Protein AF-A0A336LPZ6-F1 (afdb_monomer_lite)

pLDDT: mean 85.48, std 15.16, range [42.53, 97.56]

Organism: Culicoides sonorensis (NCBI:txid179676)

Secondary structure (DSSP, 8-state):
---B----SSGGGGGS--TTB--------TTTHHHHHHHHHHHHHHHGGGGHHHHHHHHHHHHH-TT--HHHHHHHHHHHHHHHHHHHHHHHHHHT-TT--HHHHHHHHHHHHHHHHHHHHHHHHHHHHHHHHHHHHHHHHHHHHTTS-------

Foldseek 3Di:
DQAFEDQDPDLCVLCDDDPRHHHQPDQDDLVCLVVLVVVLVVVCVVPALLSCVVSLNSLSNCLVDLPRDLVSLVSSLVVLVVSVVRLVVVVVVQVPDPPNDPRNVRSNVRSVSSSVSSNVSSVVSNVVVVVVVVVVVVVVVVVVVVPPDDDDDDD

Sequence (155 aa):
MTFKFVIPLRSSELQSANKNSYFVTRVSAPTEIPGLLKNAKLDFRQNGPSFIIDHFDTFYSVFENNDCPMSTSVRAFDFLYEVIDKLCREIGADLNNPQLSDSDRLNLANITKMCIYLLVNIVKVIDTQLNNSANDIGKSNKKVIQNHDQPTITV

Structure (mmCIF, N/CA/C/O backbone):
data_AF-A0A336LPZ6-F1
#
_entry.id   AF-A0A336LPZ6-F1
#
loop_
_atom_site.group_PDB
_atom_site.id
_atom_site.type_symbol
_atom_site.label_atom_id
_atom_site.label_alt_id
_atom_site.label_comp_id
_atom_site.label_asym_id
_atom_site.label_entity_id
_atom_site.label_seq_id
_atom_site.pdbx_PDB_ins_code
_atom_site.Cartn_x
_atom_site.Cartn_y
_atom_site.Cartn_z
_atom_site.occupancy
_atom_site.B_iso_or_equiv
_atom_site.auth_seq_id
_atom_site.auth_comp_id
_atom_site.auth_asym_id
_atom_site.auth_atom_id
_atom_site.pdbx_PDB_model_num
ATOM 1 N N . MET A 1 1 ? -16.121 -3.552 8.476 1.00 53.19 1 MET A N 1
ATOM 2 C CA . MET A 1 1 ? -15.710 -4.969 8.349 1.00 53.19 1 MET A CA 1
ATOM 3 C C . MET A 1 1 ? -14.852 -5.322 9.555 1.00 53.19 1 MET A C 1
ATOM 5 O O . MET A 1 1 ? -14.015 -4.509 9.911 1.00 53.19 1 MET A O 1
ATOM 9 N N . THR A 1 2 ? -15.043 -6.474 10.197 1.00 71.06 2 THR A N 1
ATOM 10 C CA . THR A 1 2 ? -14.258 -6.887 11.377 1.00 71.06 2 THR A CA 1
ATOM 11 C C . THR A 1 2 ? -13.253 -7.976 10.998 1.00 71.06 2 THR A C 1
ATOM 13 O O . THR A 1 2 ? -13.413 -9.143 11.346 1.00 71.06 2 THR A O 1
ATOM 16 N N . PHE A 1 3 ? -12.214 -7.604 10.246 1.00 86.69 3 PHE A N 1
ATOM 17 C CA . PHE A 1 3 ? -11.066 -8.482 9.990 1.00 86.69 3 PHE A CA 1
ATOM 18 C C . PHE A 1 3 ? -9.849 -8.014 10.792 1.00 86.69 3 PHE A C 1
ATOM 20 O O . PHE A 1 3 ? -9.766 -6.857 11.206 1.00 86.69 3 PHE A O 1
ATOM 27 N N . LYS A 1 4 ? -8.875 -8.903 10.993 1.00 89.75 4 LYS A N 1
ATOM 28 C CA . LYS A 1 4 ? -7.565 -8.550 11.550 1.00 89.75 4 LYS A CA 1
ATOM 29 C C . LYS A 1 4 ? -6.491 -8.792 10.501 1.00 89.75 4 LYS A C 1
ATOM 31 O O . LYS A 1 4 ? -6.331 -9.915 10.026 1.00 89.75 4 LYS A O 1
ATOM 36 N N . PHE A 1 5 ? -5.731 -7.755 10.161 1.00 92.06 5 PHE A N 1
ATOM 37 C CA . PHE A 1 5 ? -4.538 -7.923 9.344 1.00 92.06 5 PHE A CA 1
ATOM 38 C C . PHE A 1 5 ? -3.413 -8.491 10.213 1.00 92.06 5 PHE A C 1
ATOM 40 O O . PHE A 1 5 ? -2.989 -7.887 11.211 1.00 92.06 5 PHE A O 1
ATOM 47 N N . VAL A 1 6 ? -2.958 -9.683 9.840 1.00 90.69 6 VAL A N 1
ATOM 48 C CA . VAL A 1 6 ? -1.796 -10.351 10.420 1.00 90.69 6 VAL A CA 1
ATOM 49 C C . VAL A 1 6 ? -0.683 -10.238 9.393 1.00 90.69 6 VAL A C 1
ATOM 51 O O . VAL A 1 6 ? -0.867 -10.636 8.249 1.00 90.69 6 VAL A O 1
ATOM 54 N N . ILE A 1 7 ? 0.444 -9.652 9.795 1.00 90.94 7 ILE A N 1
ATOM 55 C CA . ILE A 1 7 ? 1.598 -9.509 8.909 1.00 90.94 7 ILE A CA 1
ATOM 56 C C . ILE A 1 7 ? 2.122 -10.921 8.614 1.00 90.94 7 ILE A C 1
ATOM 58 O O . ILE A 1 7 ? 2.500 -11.613 9.563 1.00 90.94 7 ILE A O 1
ATOM 62 N N . PRO A 1 8 ? 2.123 -11.359 7.346 1.00 90.69 8 PRO A N 1
ATOM 63 C CA . PRO A 1 8 ? 2.565 -12.698 6.987 1.00 90.69 8 PRO A CA 1
ATOM 64 C C . PRO A 1 8 ? 4.094 -12.794 7.015 1.00 90.69 8 PRO A C 1
ATOM 66 O O . PRO A 1 8 ? 4.792 -11.795 6.800 1.00 90.69 8 PRO A O 1
ATOM 69 N N . LEU A 1 9 ? 4.627 -14.003 7.211 1.00 86.19 9 LEU A N 1
ATOM 70 C CA . LEU A 1 9 ? 6.068 -14.234 7.065 1.00 86.19 9 LEU A CA 1
ATOM 71 C C . LEU A 1 9 ? 6.459 -14.343 5.582 1.00 86.19 9 LEU A C 1
ATOM 73 O O . LEU A 1 9 ? 7.512 -13.845 5.179 1.00 86.19 9 LEU A O 1
ATOM 77 N N . ARG A 1 10 ? 5.596 -14.957 4.763 1.00 86.69 10 ARG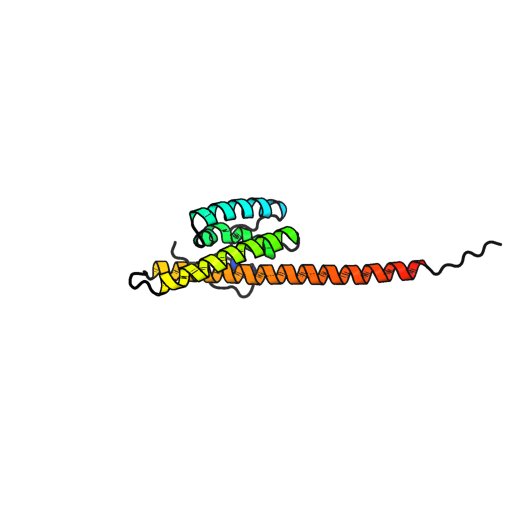 A N 1
ATOM 78 C CA . ARG A 1 10 ? 5.716 -15.055 3.298 1.00 86.69 10 ARG A CA 1
ATOM 79 C C . ARG A 1 10 ? 4.494 -14.446 2.616 1.00 86.69 10 ARG A C 1
ATOM 81 O O . ARG A 1 10 ? 3.377 -14.704 3.049 1.00 86.69 10 ARG A O 1
ATOM 88 N N . SER A 1 11 ? 4.677 -13.696 1.524 1.00 86.12 11 SER A N 1
ATOM 89 C CA . SER A 1 11 ? 3.561 -13.055 0.798 1.00 86.12 11 SER A CA 1
ATOM 90 C C . SER A 1 11 ? 2.463 -14.048 0.403 1.00 86.12 11 SER A C 1
ATOM 92 O O . SER A 1 11 ? 1.289 -13.783 0.650 1.00 86.12 11 SER A O 1
ATOM 94 N N . SER A 1 12 ? 2.857 -15.244 -0.042 1.00 84.88 12 SER A N 1
ATOM 95 C CA . SER A 1 12 ? 1.978 -16.375 -0.372 1.00 84.88 12 SER A CA 1
ATOM 96 C C . SER A 1 12 ? 0.967 -16.755 0.717 1.00 84.88 12 SER A C 1
ATOM 98 O O . SER A 1 12 ? -0.077 -17.320 0.412 1.00 84.88 12 SER A O 1
ATOM 100 N N . GLU A 1 13 ? 1.246 -16.473 1.994 1.00 86.75 13 GLU A N 1
ATOM 101 C CA . GLU A 1 13 ? 0.300 -16.758 3.083 1.00 86.75 13 GLU A CA 1
ATOM 102 C C . GLU A 1 13 ? -0.983 -15.928 2.949 1.00 86.75 13 GLU A C 1
ATOM 104 O O . GLU A 1 13 ? -2.058 -16.400 3.318 1.00 86.75 13 GLU A O 1
ATOM 109 N N . LEU A 1 14 ? -0.900 -14.736 2.346 1.00 87.81 14 LEU A N 1
ATOM 110 C CA . LEU A 1 14 ? -2.064 -13.892 2.085 1.00 87.81 14 LEU A CA 1
ATOM 111 C C . LEU A 1 14 ? -2.946 -14.428 0.955 1.00 87.81 14 LEU A C 1
ATOM 113 O O . LEU A 1 14 ? -4.075 -13.977 0.833 1.00 87.81 14 LEU A O 1
ATOM 117 N N . GLN A 1 15 ? -2.491 -15.395 0.157 1.00 84.56 15 GLN A N 1
ATOM 118 C CA . GLN A 1 15 ? -3.319 -16.033 -0.878 1.00 84.56 15 GLN A CA 1
ATOM 119 C C . GLN A 1 15 ? -4.198 -17.160 -0.315 1.00 84.56 15 GLN A C 1
ATOM 121 O O . GLN A 1 15 ? -5.089 -17.661 -0.998 1.00 84.56 15 GLN A O 1
ATOM 126 N N . SER A 1 16 ? -3.963 -17.570 0.935 1.00 79.44 16 SER A N 1
ATOM 127 C CA . SER A 1 16 ? -4.767 -18.588 1.607 1.00 79.44 16 SER A CA 1
ATOM 128 C C . SER A 1 16 ? -5.869 -17.942 2.446 1.00 79.44 16 SER A C 1
ATOM 130 O O . SER A 1 16 ? -5.607 -17.151 3.352 1.00 79.44 16 SER A O 1
ATOM 132 N N . ALA A 1 17 ? -7.126 -18.273 2.150 1.00 72.75 17 ALA A N 1
ATOM 133 C CA . ALA A 1 17 ? -8.250 -17.775 2.930 1.00 72.75 17 ALA A CA 1
ATOM 134 C C . ALA A 1 17 ? -8.251 -18.420 4.327 1.00 72.75 17 ALA A C 1
ATOM 136 O O . ALA A 1 17 ? -8.263 -19.645 4.460 1.00 72.75 17 ALA A O 1
ATOM 137 N N . ASN A 1 18 ? -8.291 -17.598 5.374 1.00 72.25 18 ASN A N 1
ATOM 138 C CA . ASN A 1 18 ? -8.476 -18.041 6.754 1.00 72.25 18 ASN A CA 1
ATOM 139 C C . ASN A 1 18 ? -9.622 -17.244 7.399 1.00 72.25 18 ASN A C 1
ATOM 141 O O . ASN A 1 18 ? -9.885 -16.092 7.046 1.00 72.25 18 ASN A O 1
ATOM 145 N N . LYS A 1 19 ? -10.358 -17.871 8.323 1.00 68.56 19 LYS A N 1
ATOM 146 C CA . LYS A 1 19 ? -11.483 -17.222 9.004 1.00 68.56 19 LYS A CA 1
ATOM 147 C C . LYS A 1 19 ? -10.964 -16.025 9.806 1.00 68.56 19 LYS A C 1
ATOM 149 O O . LYS A 1 19 ? -10.110 -16.171 10.675 1.00 68.56 19 LYS A O 1
ATOM 154 N N . ASN A 1 20 ? -11.536 -14.855 9.526 1.00 74.44 20 ASN A N 1
ATOM 155 C CA . ASN A 1 20 ? -11.311 -13.570 10.203 1.00 74.44 20 ASN A CA 1
ATOM 156 C C . ASN A 1 20 ? -9.977 -12.857 9.904 1.00 74.44 20 ASN A C 1
ATOM 158 O O . ASN A 1 20 ? -9.682 -11.839 10.542 1.00 74.44 20 ASN A O 1
ATOM 162 N N . SER A 1 21 ? -9.194 -13.321 8.928 1.00 80.06 21 SER A N 1
ATOM 163 C CA . SER A 1 21 ? -8.017 -12.596 8.439 1.00 80.06 21 SER A CA 1
A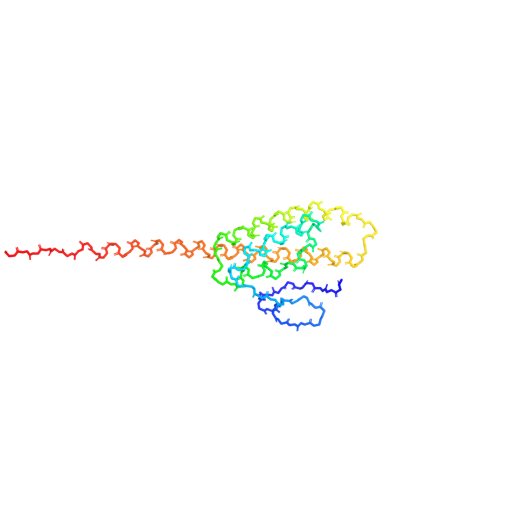TOM 164 C C . SER A 1 21 ? -8.242 -12.036 7.042 1.00 80.06 21 SER A C 1
ATOM 166 O O . SER A 1 21 ? -9.028 -12.562 6.256 1.00 80.06 21 SER A O 1
ATOM 168 N N . TYR A 1 22 ? -7.523 -10.960 6.737 1.00 85.62 22 TYR A N 1
ATOM 169 C CA . TYR A 1 22 ? -7.427 -10.473 5.368 1.00 85.62 22 TYR A CA 1
ATOM 170 C C . TYR A 1 22 ? -6.741 -11.520 4.478 1.00 85.62 22 TYR A C 1
ATOM 172 O O . TYR A 1 22 ? -5.780 -12.153 4.919 1.00 85.62 22 TYR A O 1
ATOM 180 N N . PHE A 1 23 ? -7.217 -11.671 3.245 1.00 87.31 23 PHE A N 1
ATOM 181 C CA . PHE A 1 23 ? -6.575 -12.458 2.197 1.00 87.31 23 PHE A CA 1
ATOM 182 C C . PHE A 1 23 ? -6.648 -11.680 0.879 1.00 87.31 23 PHE A C 1
ATOM 184 O O . PHE A 1 23 ? -7.602 -10.940 0.644 1.00 87.31 23 PHE A O 1
ATOM 191 N N . VAL A 1 24 ? -5.630 -11.850 0.044 1.00 88.56 24 VAL A N 1
ATOM 192 C CA . VAL A 1 24 ? -5.549 -11.269 -1.294 1.00 88.56 24 VAL A CA 1
ATOM 193 C C . VAL A 1 24 ? -6.534 -11.997 -2.190 1.00 88.56 24 VAL A C 1
ATOM 195 O O . VAL A 1 24 ? -6.499 -13.222 -2.315 1.00 88.56 24 VAL A O 1
ATOM 198 N N . THR A 1 25 ? -7.418 -11.235 -2.818 1.00 87.00 25 THR A N 1
ATOM 199 C CA . THR A 1 25 ? -8.459 -11.768 -3.701 1.00 87.00 25 THR A CA 1
ATOM 200 C C . THR A 1 25 ? -7.991 -11.836 -5.146 1.00 87.00 25 THR A C 1
ATOM 202 O O . THR A 1 25 ? -8.384 -12.740 -5.885 1.00 87.00 25 THR A O 1
ATOM 205 N N . ARG A 1 26 ? -7.140 -10.890 -5.556 1.00 90.44 26 ARG A N 1
ATOM 206 C CA . ARG A 1 26 ? -6.692 -10.759 -6.938 1.00 90.44 26 ARG A CA 1
ATOM 207 C C . ARG A 1 26 ? -5.243 -10.301 -7.017 1.00 90.44 26 ARG A C 1
ATOM 209 O O . ARG A 1 26 ? -4.890 -9.222 -6.555 1.00 90.44 26 ARG A O 1
ATOM 216 N N . VAL A 1 27 ? -4.437 -11.071 -7.742 1.00 92.44 27 VAL A N 1
ATOM 217 C CA . VAL A 1 27 ? -3.138 -10.618 -8.250 1.00 92.44 27 VAL A CA 1
ATOM 218 C C . VAL A 1 27 ? -3.349 -10.103 -9.673 1.00 92.44 27 VAL A C 1
ATOM 220 O O . VAL A 1 27 ? -3.781 -10.846 -10.552 1.00 92.44 27 VAL A O 1
ATOM 223 N N . SER A 1 28 ? -3.125 -8.808 -9.885 1.00 92.62 28 SER A N 1
ATOM 224 C CA . SER A 1 28 ? -3.343 -8.135 -11.173 1.00 92.62 28 SER A CA 1
ATOM 225 C C . SER A 1 28 ? -2.114 -8.245 -12.069 1.00 92.62 28 SER A C 1
ATOM 227 O O . SER A 1 28 ? -0.987 -8.277 -11.573 1.00 92.62 28 SER A O 1
ATOM 229 N N . ALA A 1 29 ? -2.311 -8.262 -13.389 1.00 93.50 29 ALA A N 1
ATOM 230 C CA . ALA A 1 29 ? -1.194 -8.326 -14.327 1.00 93.50 29 ALA A CA 1
ATOM 231 C C . ALA A 1 29 ? -0.405 -6.999 -14.343 1.00 93.50 29 ALA A C 1
ATOM 233 O O . ALA A 1 29 ? -1.016 -5.934 -14.195 1.00 93.50 29 ALA A O 1
ATOM 234 N N . PRO A 1 30 ? 0.920 -7.006 -14.606 1.00 92.56 30 PRO A N 1
ATOM 235 C CA . PRO A 1 30 ? 1.740 -5.789 -14.631 1.00 92.56 30 PRO A CA 1
ATOM 236 C C . PRO A 1 30 ? 1.202 -4.663 -15.525 1.00 92.56 30 PRO A C 1
ATOM 238 O O . PRO A 1 30 ? 1.374 -3.485 -15.218 1.00 92.56 30 PRO A O 1
ATOM 241 N N . THR A 1 31 ? 0.509 -5.009 -16.611 1.00 93.75 31 THR A N 1
ATOM 242 C CA . THR A 1 31 ? -0.113 -4.056 -17.541 1.00 93.75 31 THR A CA 1
ATOM 243 C C . THR A 1 31 ? -1.313 -3.313 -16.948 1.00 93.75 31 THR A C 1
ATOM 245 O O . THR A 1 31 ? -1.616 -2.203 -17.379 1.00 93.75 31 THR A O 1
ATOM 248 N N . GLU A 1 32 ? -1.999 -3.899 -15.966 1.00 94.62 32 GLU A N 1
ATOM 249 C CA . GLU A 1 32 ? -3.195 -3.330 -15.330 1.00 94.62 32 GLU A CA 1
ATOM 250 C C . GLU A 1 32 ? -2.842 -2.412 -14.151 1.00 94.62 32 GLU A C 1
ATOM 252 O O . GLU A 1 32 ? -3.536 -1.422 -13.893 1.00 94.62 32 GLU A O 1
ATOM 257 N N . ILE A 1 33 ? -1.736 -2.708 -13.457 1.00 95.12 33 ILE A N 1
ATOM 258 C CA . ILE A 1 33 ? -1.308 -2.027 -12.225 1.00 95.12 33 ILE A CA 1
ATOM 259 C C . ILE A 1 33 ? -1.253 -0.497 -12.376 1.00 95.12 33 ILE A C 1
ATOM 261 O O . ILE A 1 33 ? -1.787 0.195 -11.508 1.00 95.12 33 ILE A O 1
ATOM 265 N N . PRO A 1 34 ? -0.694 0.095 -13.454 1.00 95.38 34 PRO A N 1
ATOM 266 C CA . PRO A 1 34 ? -0.651 1.550 -13.587 1.00 95.38 34 PRO A CA 1
ATOM 267 C C . PRO A 1 34 ? -2.034 2.211 -13.609 1.00 95.38 34 PRO A C 1
ATOM 269 O O . PRO A 1 34 ? -2.170 3.342 -13.142 1.00 95.38 34 PRO A O 1
ATOM 272 N N . GLY A 1 35 ? -3.046 1.536 -14.163 1.00 96.50 35 GLY A N 1
ATOM 273 C CA . GLY A 1 35 ? -4.431 2.010 -14.157 1.00 96.50 35 GLY A CA 1
ATOM 274 C C . GLY A 1 35 ? -5.053 1.901 -12.767 1.00 96.50 35 GLY A C 1
ATOM 275 O O . GLY A 1 35 ? -5.637 2.864 -12.275 1.00 96.50 35 GLY A O 1
ATOM 276 N N . LEU A 1 36 ? -4.843 0.768 -12.097 1.00 96.38 36 LEU A N 1
ATOM 277 C CA . LEU A 1 36 ? -5.330 0.537 -10.737 1.00 96.38 36 LEU A CA 1
ATOM 278 C C . LEU A 1 36 ? -4.725 1.526 -9.728 1.00 96.38 36 LEU A C 1
ATOM 280 O O . LEU A 1 36 ? -5.456 2.087 -8.919 1.00 96.38 36 LEU A O 1
ATOM 284 N N . LEU A 1 37 ? -3.429 1.841 -9.835 1.00 96.38 37 LEU A N 1
ATOM 285 C CA . LEU A 1 37 ? -2.774 2.856 -8.998 1.00 96.38 37 LEU A CA 1
ATOM 286 C C . LEU A 1 37 ? -3.380 4.256 -9.184 1.00 96.38 37 LEU A C 1
ATOM 288 O O . LEU A 1 37 ? -3.442 5.031 -8.230 1.00 96.38 37 LEU A O 1
ATOM 292 N N . LYS A 1 38 ? -3.845 4.600 -10.394 1.00 96.25 38 LYS A N 1
ATOM 293 C CA . LYS A 1 38 ? -4.546 5.874 -10.628 1.00 96.25 38 LYS A CA 1
ATOM 294 C C . LYS A 1 38 ? -5.895 5.899 -9.916 1.00 96.25 38 LYS A C 1
ATOM 296 O O . LYS A 1 38 ? -6.200 6.898 -9.272 1.00 96.25 38 LYS A O 1
ATOM 301 N N . ASN A 1 39 ? -6.662 4.813 -10.000 1.00 96.31 39 ASN A N 1
ATOM 302 C CA . ASN A 1 39 ? -7.951 4.693 -9.315 1.00 96.31 39 ASN A CA 1
ATOM 303 C C . ASN A 1 39 ? -7.765 4.763 -7.794 1.00 96.31 39 ASN A C 1
ATOM 305 O O . ASN A 1 39 ? -8.405 5.572 -7.132 1.00 96.31 39 ASN A O 1
ATOM 309 N N . ALA A 1 40 ? -6.789 4.024 -7.267 1.00 96.69 40 ALA A N 1
ATOM 310 C CA . ALA A 1 40 ? -6.414 4.056 -5.859 1.00 96.69 40 ALA A CA 1
ATOM 311 C C . ALA A 1 40 ? -6.046 5.476 -5.385 1.00 96.69 40 ALA A C 1
ATOM 313 O O . ALA A 1 40 ? -6.419 5.893 -4.290 1.00 96.69 40 ALA A O 1
ATOM 314 N N . LYS A 1 41 ? -5.366 6.267 -6.229 1.00 96.12 41 LYS A N 1
ATOM 315 C CA . LYS A 1 41 ? -5.033 7.667 -5.925 1.00 96.12 41 LYS A CA 1
ATOM 316 C C . LYS A 1 41 ? -6.251 8.591 -5.895 1.00 96.12 41 LYS A C 1
ATOM 318 O O . LYS A 1 41 ? -6.246 9.563 -5.140 1.00 96.12 41 LYS A O 1
ATOM 323 N N . LEU A 1 42 ? -7.281 8.321 -6.696 1.00 96.12 42 LEU A N 1
ATOM 324 C CA . LEU A 1 42 ? -8.542 9.064 -6.624 1.00 96.12 42 LEU A CA 1
ATOM 325 C C . LEU A 1 42 ? -9.271 8.768 -5.311 1.00 96.12 42 LEU A C 1
ATOM 327 O O . LEU A 1 42 ? -9.684 9.708 -4.633 1.00 96.12 42 LEU A O 1
ATOM 331 N N . ASP A 1 43 ? -9.333 7.500 -4.912 1.00 96.25 43 ASP A N 1
ATOM 332 C CA . ASP A 1 43 ? -10.000 7.091 -3.674 1.00 96.25 43 ASP A CA 1
ATOM 333 C C . ASP A 1 43 ? -9.251 7.580 -2.433 1.00 96.25 43 ASP A C 1
ATOM 335 O O . ASP A 1 43 ? -9.879 8.046 -1.485 1.00 96.25 43 ASP A O 1
ATOM 339 N N . PHE A 1 44 ? -7.914 7.590 -2.451 1.00 96.69 44 PHE A N 1
ATOM 340 C CA . PHE A 1 44 ? -7.105 8.179 -1.379 1.00 96.69 44 PHE A CA 1
ATOM 341 C C . PHE A 1 44 ? -7.429 9.661 -1.138 1.00 96.69 44 PHE A C 1
ATOM 343 O O . PHE A 1 44 ? -7.481 10.113 0.005 1.00 96.69 44 PHE A O 1
ATOM 350 N N . ARG A 1 45 ? -7.686 10.435 -2.201 1.00 94.69 45 ARG A N 1
ATOM 351 C CA . ARG A 1 45 ? -8.045 11.858 -2.065 1.00 94.69 45 ARG A CA 1
ATOM 352 C C . ARG A 1 45 ? -9.395 12.062 -1.383 1.00 94.69 45 ARG A C 1
ATOM 354 O O . ARG A 1 45 ? -9.583 13.093 -0.747 1.00 94.69 45 ARG A O 1
ATOM 361 N N . GLN A 1 46 ? -10.317 11.116 -1.540 1.00 93.50 46 GLN A N 1
ATOM 362 C CA . GLN A 1 46 ? -11.663 11.192 -0.969 1.00 93.50 46 GLN A CA 1
ATOM 363 C C . GLN A 1 46 ? -11.717 10.599 0.443 1.00 93.50 46 GLN A C 1
ATOM 365 O O . GLN A 1 46 ? -12.311 11.192 1.337 1.00 93.50 46 GLN A O 1
ATOM 370 N N . ASN A 1 47 ? -11.061 9.455 0.645 1.00 92.19 47 ASN A N 1
ATOM 371 C CA . ASN A 1 47 ? -11.222 8.603 1.825 1.00 92.19 47 ASN A CA 1
ATOM 372 C C . ASN A 1 47 ? -9.998 8.598 2.756 1.00 92.19 47 ASN A C 1
ATOM 374 O O . ASN A 1 47 ? -10.013 7.935 3.794 1.00 92.19 47 ASN A O 1
ATOM 378 N N . GLY A 1 48 ? -8.922 9.303 2.395 1.00 93.44 48 GLY A N 1
ATOM 379 C CA . GLY A 1 48 ? -7.669 9.283 3.145 1.00 93.44 48 GLY A CA 1
ATOM 380 C C . GLY A 1 48 ? -7.033 7.886 3.184 1.00 93.44 48 GLY A C 1
ATOM 381 O O . GLY A 1 48 ? -7.288 7.074 2.291 1.00 93.44 48 GLY A O 1
ATOM 382 N N . PRO A 1 49 ? -6.208 7.577 4.204 1.00 94.62 49 PRO A N 1
ATOM 383 C CA . PRO A 1 49 ? -5.490 6.302 4.315 1.00 94.62 49 PRO A CA 1
ATOM 384 C C . PRO A 1 49 ? -6.382 5.050 4.338 1.00 94.62 49 PRO A C 1
ATOM 386 O O . PRO A 1 49 ? -5.913 3.966 3.993 1.00 94.62 49 PRO A O 1
ATOM 389 N N . SER A 1 50 ? -7.669 5.184 4.674 1.00 93.56 50 SER A N 1
ATOM 390 C CA . SER A 1 50 ? -8.635 4.076 4.695 1.00 93.56 50 SER A CA 1
ATOM 391 C C . SER A 1 50 ? -8.838 3.403 3.337 1.00 93.56 50 SER A C 1
ATOM 393 O O . SER A 1 50 ? -9.199 2.227 3.308 1.00 93.56 50 SER A O 1
ATOM 395 N N . PHE A 1 51 ? -8.535 4.089 2.224 1.00 95.50 51 PHE A N 1
ATOM 396 C CA . PHE A 1 51 ? -8.602 3.513 0.872 1.00 95.50 51 PHE A CA 1
ATOM 397 C C . PHE A 1 51 ? -7.788 2.215 0.733 1.00 95.50 51 PHE A C 1
ATOM 399 O O . PHE A 1 51 ? -8.089 1.383 -0.121 1.00 95.50 51 PHE A O 1
ATOM 406 N N . ILE A 1 52 ? -6.748 2.028 1.560 1.00 96.38 52 ILE A N 1
ATOM 407 C CA . ILE A 1 52 ? -5.855 0.877 1.440 1.00 96.38 52 ILE A CA 1
ATOM 408 C C . ILE A 1 52 ? -6.588 -0.444 1.665 1.00 96.38 52 ILE A C 1
ATOM 410 O O . ILE A 1 52 ? -6.176 -1.457 1.118 1.00 96.38 52 ILE A O 1
ATOM 414 N N . ILE A 1 53 ? -7.687 -0.441 2.422 1.00 93.75 53 ILE A N 1
ATOM 415 C CA . ILE A 1 53 ? -8.476 -1.647 2.690 1.00 93.75 53 ILE A CA 1
ATOM 416 C C . ILE A 1 53 ? -9.026 -2.233 1.382 1.00 93.75 53 ILE A C 1
ATOM 418 O O . ILE A 1 53 ? -8.992 -3.449 1.198 1.00 93.75 53 ILE A O 1
ATOM 422 N N . ASP A 1 54 ? -9.462 -1.367 0.466 1.00 94.25 54 ASP A N 1
ATOM 423 C CA . ASP A 1 54 ? -10.042 -1.762 -0.820 1.00 94.25 54 ASP A CA 1
ATOM 424 C C . ASP A 1 54 ? -8.977 -1.914 -1.918 1.00 94.25 54 ASP A C 1
ATOM 426 O O . ASP A 1 54 ? -9.168 -2.650 -2.885 1.00 94.25 54 ASP A O 1
ATOM 430 N N . HIS A 1 55 ? -7.830 -1.240 -1.768 1.00 96.31 55 HIS A N 1
ATOM 431 C CA . HIS A 1 55 ? -6.776 -1.183 -2.790 1.00 96.31 55 HIS A CA 1
ATOM 432 C C . HIS A 1 55 ? -5.512 -1.978 -2.456 1.00 96.31 55 HIS A C 1
ATOM 434 O O . HIS A 1 55 ? -4.563 -1.947 -3.240 1.00 96.31 55 HIS A O 1
ATOM 440 N N . PHE A 1 56 ? -5.471 -2.706 -1.339 1.00 96.44 56 PHE A N 1
ATOM 441 C CA . PHE A 1 56 ? -4.295 -3.471 -0.909 1.00 96.44 56 PHE A CA 1
ATOM 442 C C . PHE A 1 56 ? -3.785 -4.424 -2.001 1.00 96.44 56 PHE A C 1
ATOM 444 O O . PHE A 1 56 ? -2.592 -4.413 -2.310 1.00 96.44 56 PHE A O 1
ATOM 451 N N . ASP A 1 57 ? -4.687 -5.169 -2.646 1.00 95.31 57 ASP A N 1
ATOM 452 C CA . ASP A 1 57 ? -4.379 -6.119 -3.725 1.00 95.31 57 ASP A CA 1
ATOM 453 C C . ASP A 1 57 ? -3.627 -5.468 -4.899 1.00 95.31 57 ASP A C 1
ATOM 455 O O . ASP A 1 57 ? -2.743 -6.084 -5.504 1.00 95.31 57 ASP A O 1
ATOM 459 N N . THR A 1 58 ? -3.906 -4.192 -5.190 1.00 96.06 58 THR A N 1
ATOM 460 C CA . THR A 1 58 ? -3.211 -3.426 -6.237 1.00 96.06 58 THR A CA 1
ATOM 461 C C . THR A 1 58 ? -1.725 -3.279 -5.923 1.00 96.06 58 THR A C 1
ATOM 463 O O . THR A 1 58 ? -0.883 -3.517 -6.788 1.00 96.06 58 THR A O 1
ATOM 466 N N . PHE A 1 59 ? -1.388 -2.907 -4.687 1.00 96.50 59 PHE A N 1
ATOM 467 C CA . PHE A 1 59 ? 0.003 -2.751 -4.255 1.00 96.50 59 PHE A CA 1
ATOM 468 C C . PHE A 1 59 ? 0.674 -4.100 -4.015 1.00 96.50 59 PHE A C 1
ATOM 470 O O . PHE A 1 59 ? 1.848 -4.257 -4.335 1.00 96.50 59 PHE A O 1
ATOM 477 N N . TYR A 1 60 ? -0.071 -5.082 -3.505 1.00 96.31 60 TYR A N 1
ATOM 478 C CA . TYR A 1 60 ? 0.404 -6.455 -3.361 1.00 96.31 60 TYR A CA 1
ATOM 479 C C . TYR A 1 60 ? 0.887 -7.015 -4.707 1.00 96.31 60 TYR A C 1
ATOM 481 O O . TYR A 1 60 ? 1.981 -7.568 -4.819 1.00 96.31 60 TYR A O 1
ATOM 489 N N . SER A 1 61 ? 0.116 -6.764 -5.767 1.00 95.25 61 SER A N 1
ATOM 490 C CA . SER A 1 61 ? 0.452 -7.178 -7.132 1.00 95.25 61 SER A CA 1
ATOM 491 C C . SER A 1 61 ? 1.765 -6.573 -7.648 1.00 95.25 61 SER A C 1
ATOM 493 O O . SER A 1 61 ? 2.376 -7.142 -8.547 1.00 95.25 61 SER A O 1
ATOM 495 N N . VAL A 1 62 ? 2.232 -5.442 -7.107 1.00 94.75 62 VAL A N 1
ATOM 496 C CA . VAL A 1 62 ? 3.496 -4.815 -7.539 1.00 94.75 62 VAL A CA 1
ATOM 497 C C . VAL A 1 62 ? 4.691 -5.703 -7.214 1.00 94.75 62 VAL A C 1
ATOM 499 O O . VAL A 1 62 ? 5.600 -5.792 -8.034 1.00 94.75 62 VAL A O 1
ATOM 502 N N . PHE A 1 63 ? 4.699 -6.342 -6.040 1.00 92.94 63 PHE A N 1
ATOM 503 C CA . PHE A 1 63 ? 5.836 -7.151 -5.601 1.00 92.94 63 PHE A CA 1
ATOM 504 C C . PHE A 1 63 ? 5.639 -8.656 -5.760 1.00 92.94 63 PHE A C 1
ATOM 506 O O . PHE A 1 63 ? 6.621 -9.389 -5.760 1.00 92.94 63 PHE A O 1
ATOM 513 N N . GLU A 1 64 ? 4.401 -9.125 -5.905 1.00 92.88 64 GLU A N 1
ATOM 514 C CA . GLU A 1 64 ? 4.143 -10.532 -6.221 1.00 92.88 64 GLU A CA 1
ATOM 515 C C . GLU A 1 64 ? 4.516 -10.861 -7.680 1.00 92.88 64 GLU A C 1
ATOM 517 O O . GLU A 1 64 ? 4.927 -11.978 -7.988 1.00 92.88 64 GLU A O 1
ATOM 522 N N . ASN A 1 65 ? 4.419 -9.883 -8.589 1.00 83.81 65 ASN A N 1
ATOM 523 C CA . ASN A 1 65 ? 4.836 -10.047 -9.979 1.00 83.81 65 ASN A CA 1
ATOM 524 C C . ASN A 1 65 ? 6.326 -9.715 -10.154 1.00 83.81 65 ASN A C 1
ATOM 526 O O . ASN A 1 65 ? 6.720 -8.550 -10.086 1.00 83.81 65 ASN A O 1
ATOM 530 N N . ASN A 1 66 ? 7.139 -10.716 -10.499 1.00 75.75 66 ASN A N 1
ATOM 531 C CA . ASN A 1 66 ? 8.571 -10.522 -10.774 1.00 75.75 66 ASN A CA 1
ATOM 532 C C . ASN A 1 66 ? 8.850 -9.600 -11.979 1.00 75.75 66 ASN A C 1
ATOM 534 O O . ASN A 1 66 ? 9.907 -8.976 -12.038 1.00 75.75 66 ASN A O 1
ATOM 538 N N . ASP A 1 67 ? 7.892 -9.476 -12.903 1.00 84.88 67 ASP A N 1
ATOM 539 C CA . ASP A 1 67 ? 8.025 -8.706 -14.148 1.00 84.88 67 ASP A CA 1
ATOM 540 C C . ASP A 1 67 ? 7.441 -7.284 -14.056 1.00 84.88 67 ASP A C 1
ATOM 542 O O . ASP A 1 67 ? 7.245 -6.611 -15.072 1.00 84.88 67 ASP A O 1
ATOM 546 N N . CYS A 1 68 ? 7.112 -6.805 -12.852 1.00 90.44 68 CYS A N 1
ATOM 547 C CA . CYS A 1 68 ? 6.599 -5.449 -12.684 1.00 90.44 68 CYS A CA 1
ATOM 548 C C . CYS A 1 68 ? 7.672 -4.414 -13.084 1.00 90.44 68 CYS A C 1
ATOM 550 O O . CYS A 1 68 ? 8.767 -4.423 -12.510 1.00 90.44 68 CYS A O 1
ATOM 552 N N . PRO A 1 69 ? 7.395 -3.493 -14.033 1.00 92.56 69 PRO A N 1
ATOM 553 C CA . PRO A 1 69 ? 8.380 -2.505 -14.456 1.00 92.56 69 PRO A CA 1
ATOM 554 C C . PRO A 1 69 ? 8.833 -1.61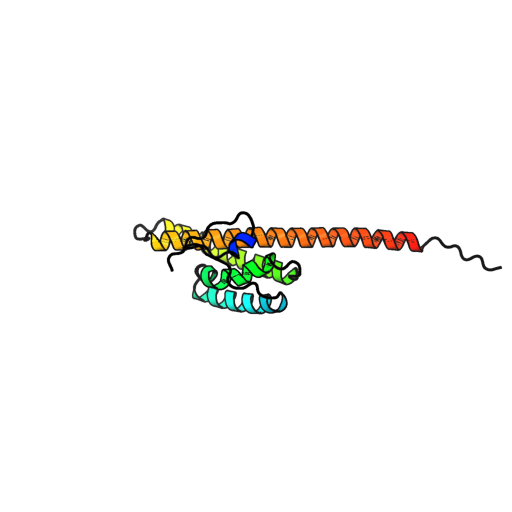9 -13.292 1.00 92.56 69 PRO A C 1
ATOM 556 O O . PRO A 1 69 ? 7.994 -1.115 -12.544 1.00 92.56 69 PRO A O 1
ATOM 559 N N . MET A 1 70 ? 10.133 -1.322 -13.211 1.00 92.88 70 MET A N 1
ATOM 560 C CA . MET A 1 70 ? 10.716 -0.455 -12.173 1.00 92.88 70 MET A CA 1
ATOM 561 C C . MET A 1 70 ? 9.983 0.881 -12.020 1.00 92.88 70 MET A C 1
ATOM 563 O O . MET A 1 70 ? 9.733 1.343 -10.911 1.00 92.88 70 MET A O 1
ATOM 567 N N . SER A 1 71 ? 9.562 1.487 -13.133 1.00 94.06 71 SER A N 1
ATOM 568 C CA . SER A 1 71 ? 8.788 2.735 -13.126 1.00 94.06 71 SER A CA 1
ATOM 569 C C . SER A 1 71 ? 7.435 2.611 -12.412 1.00 94.06 71 SER A C 1
ATOM 571 O O . SER A 1 71 ? 6.956 3.582 -11.826 1.00 94.06 71 SER A O 1
ATOM 573 N N . THR A 1 72 ? 6.821 1.427 -12.438 1.00 95.19 72 THR A N 1
ATOM 574 C CA . THR A 1 72 ? 5.580 1.125 -11.715 1.00 95.19 72 THR A CA 1
ATOM 575 C C . THR A 1 72 ? 5.867 0.896 -10.235 1.00 95.19 72 THR A C 1
ATOM 577 O O . THR A 1 72 ? 5.159 1.459 -9.402 1.00 95.19 72 THR A O 1
ATOM 580 N N . SER A 1 73 ? 6.933 0.161 -9.903 1.00 95.44 73 SER A N 1
ATOM 581 C CA . SER A 1 73 ? 7.369 -0.065 -8.519 1.00 95.44 73 SER A CA 1
ATOM 582 C C . SER A 1 73 ? 7.702 1.243 -7.797 1.00 95.44 73 SER A C 1
ATOM 584 O O . SER A 1 73 ? 7.184 1.492 -6.711 1.00 95.44 73 SER A O 1
ATOM 586 N N . VAL A 1 74 ? 8.482 2.128 -8.429 1.00 96.00 74 VAL A N 1
ATOM 587 C CA . VAL A 1 74 ? 8.823 3.453 -7.878 1.00 96.00 74 VAL A CA 1
ATOM 588 C C . VAL A 1 74 ? 7.574 4.318 -7.706 1.00 96.00 74 VAL A C 1
ATOM 590 O O . VAL A 1 74 ? 7.382 4.922 -6.658 1.00 96.00 74 VAL A O 1
ATOM 593 N N . ARG A 1 75 ? 6.654 4.316 -8.680 1.00 96.25 75 ARG A N 1
ATOM 594 C CA . ARG A 1 75 ? 5.387 5.053 -8.550 1.00 96.25 75 ARG A CA 1
ATOM 595 C C . ARG A 1 75 ? 4.531 4.543 -7.387 1.00 96.25 75 ARG A C 1
ATOM 597 O O . ARG A 1 75 ? 3.890 5.344 -6.710 1.00 96.25 75 ARG A O 1
ATOM 604 N N . ALA A 1 76 ? 4.480 3.228 -7.182 1.00 96.75 76 ALA A N 1
ATOM 605 C CA . ALA A 1 76 ? 3.766 2.631 -6.057 1.00 96.75 76 ALA A CA 1
ATOM 606 C C . ALA A 1 76 ? 4.421 3.005 -4.717 1.00 96.75 76 ALA A C 1
ATOM 608 O O . ALA A 1 76 ? 3.706 3.318 -3.766 1.00 96.75 76 ALA A O 1
ATOM 609 N N . PHE A 1 77 ? 5.757 3.032 -4.664 1.00 97.56 77 PHE A N 1
ATOM 610 C CA . PHE A 1 77 ? 6.526 3.498 -3.509 1.00 97.56 77 PHE A CA 1
ATOM 611 C C . PHE A 1 77 ? 6.221 4.961 -3.167 1.00 97.56 77 PHE A C 1
ATOM 613 O O . PHE A 1 77 ? 5.806 5.235 -2.043 1.00 97.56 77 PHE A O 1
ATOM 620 N N . ASP A 1 78 ? 6.349 5.879 -4.130 1.00 96.94 78 ASP A N 1
ATOM 621 C CA . ASP A 1 78 ? 6.093 7.312 -3.918 1.00 96.94 78 ASP A CA 1
ATOM 622 C C . ASP A 1 78 ? 4.671 7.547 -3.403 1.00 96.94 78 ASP A C 1
ATOM 624 O O . ASP A 1 78 ? 4.432 8.354 -2.503 1.00 96.94 78 ASP A O 1
ATOM 628 N N . PHE A 1 79 ? 3.711 6.804 -3.959 1.00 96.75 79 PHE A N 1
ATOM 629 C CA . PHE A 1 79 ? 2.328 6.902 -3.529 1.00 96.75 79 PHE A CA 1
ATOM 630 C C . PHE A 1 79 ? 2.127 6.359 -2.105 1.00 96.75 79 PHE A C 1
ATOM 632 O O . PHE A 1 79 ? 1.494 7.025 -1.290 1.00 96.75 79 PHE A O 1
ATOM 639 N N . LEU A 1 80 ? 2.693 5.201 -1.754 1.00 96.62 80 LEU A N 1
ATOM 640 C CA . LEU A 1 80 ? 2.616 4.694 -0.377 1.00 96.62 80 LEU A CA 1
ATOM 641 C C . LEU A 1 80 ? 3.312 5.612 0.626 1.00 96.62 80 LEU A C 1
ATOM 643 O O . LEU A 1 80 ? 2.845 5.732 1.756 1.00 96.62 80 LEU A O 1
ATOM 647 N N . TYR A 1 81 ? 4.390 6.281 0.225 1.00 95.81 81 TYR A N 1
ATOM 648 C CA . TYR A 1 81 ? 5.052 7.269 1.065 1.00 95.81 81 TYR A CA 1
ATOM 649 C C . TYR A 1 81 ? 4.120 8.449 1.385 1.00 95.81 81 TYR A C 1
ATOM 651 O O . TYR A 1 81 ? 3.978 8.815 2.549 1.00 95.81 81 TYR A O 1
ATOM 659 N N . GLU A 1 82 ? 3.411 8.980 0.381 1.00 96.00 82 GLU A N 1
ATOM 660 C CA . GLU A 1 82 ? 2.384 10.024 0.556 1.00 96.00 82 GLU A CA 1
ATOM 661 C C . GLU A 1 82 ? 1.268 9.572 1.520 1.00 96.00 82 GLU A C 1
ATOM 663 O O . GLU A 1 82 ? 0.851 10.319 2.409 1.00 96.00 82 GLU A O 1
ATOM 668 N N . VAL A 1 83 ? 0.814 8.323 1.385 1.00 95.88 83 VAL A N 1
ATOM 669 C CA . VAL A 1 83 ? -0.205 7.721 2.261 1.00 95.88 83 VAL A CA 1
ATOM 670 C C . VAL A 1 83 ? 0.290 7.613 3.701 1.00 95.88 83 VAL A C 1
ATOM 672 O O . VAL A 1 83 ? -0.451 7.942 4.627 1.00 95.88 83 VAL A O 1
ATOM 675 N N . ILE A 1 84 ? 1.526 7.154 3.900 1.00 95.56 84 ILE A N 1
ATOM 676 C CA . ILE A 1 84 ? 2.119 6.968 5.227 1.00 95.56 84 ILE A CA 1
ATOM 677 C C . ILE A 1 84 ? 2.386 8.315 5.900 1.00 95.56 84 ILE A C 1
ATOM 679 O O . ILE A 1 84 ? 2.119 8.437 7.091 1.00 95.56 84 ILE A O 1
ATOM 683 N N . ASP A 1 85 ? 2.836 9.339 5.167 1.00 95.00 85 ASP A N 1
ATOM 684 C CA . ASP A 1 85 ? 2.989 10.691 5.722 1.00 95.00 85 ASP A CA 1
ATOM 685 C C . ASP A 1 85 ? 1.649 11.223 6.250 1.00 95.00 85 ASP A C 1
ATOM 687 O O . ASP A 1 85 ? 1.562 11.681 7.392 1.00 95.00 85 ASP A O 1
ATOM 691 N N . LYS A 1 86 ? 0.571 11.082 5.464 1.00 94.12 86 LYS A N 1
ATOM 692 C CA . LYS A 1 86 ? -0.782 11.458 5.900 1.00 94.12 86 LYS A CA 1
ATOM 693 C C . LYS A 1 86 ? -1.235 10.641 7.113 1.00 94.12 86 LYS A C 1
ATOM 695 O O . LYS A 1 86 ? -1.697 11.226 8.090 1.00 94.12 86 LYS A O 1
ATOM 700 N N . LEU A 1 87 ? -1.038 9.322 7.086 1.00 93.88 87 LEU A N 1
ATOM 701 C CA . LEU A 1 87 ? -1.377 8.436 8.201 1.00 93.88 87 LEU A CA 1
ATOM 702 C C . LEU A 1 87 ? -0.651 8.849 9.489 1.00 93.88 87 LEU A C 1
ATOM 704 O O . LEU A 1 87 ? -1.281 8.953 10.533 1.00 93.88 87 LEU A O 1
ATOM 708 N N . CYS A 1 88 ? 0.648 9.143 9.427 1.00 91.38 88 CYS A N 1
ATOM 709 C CA . CYS A 1 88 ? 1.437 9.578 10.581 1.00 91.38 88 CYS A CA 1
ATOM 710 C C . CYS A 1 88 ? 0.978 10.929 11.153 1.00 91.38 88 CYS A C 1
ATOM 712 O O . CYS A 1 88 ? 1.076 11.146 12.360 1.00 91.38 88 CYS A O 1
ATOM 714 N N . ARG A 1 89 ? 0.466 11.839 10.316 1.00 90.75 89 ARG A N 1
ATOM 715 C CA . ARG A 1 89 ? -0.109 13.114 10.780 1.00 90.75 89 ARG A CA 1
ATOM 716 C C . ARG A 1 89 ? -1.449 12.917 11.487 1.00 90.75 89 ARG A C 1
ATOM 718 O O . ARG A 1 89 ? -1.734 13.624 12.449 1.00 90.75 89 ARG A O 1
ATOM 725 N N . GLU A 1 90 ? -2.256 11.973 11.012 1.00 88.19 90 GLU A N 1
ATOM 726 C CA . GLU A 1 90 ? -3.614 11.721 11.511 1.00 88.19 90 GLU A CA 1
ATOM 727 C C . GLU A 1 90 ? -3.615 10.821 12.760 1.00 88.19 90 GLU A C 1
ATOM 729 O O . GLU A 1 90 ? -4.339 11.096 13.718 1.00 88.19 90 GLU A O 1
ATOM 734 N N . ILE A 1 91 ? -2.707 9.837 12.829 1.00 87.12 91 ILE A N 1
ATOM 735 C CA . ILE A 1 91 ? -2.657 8.834 13.907 1.00 87.12 91 ILE A CA 1
ATOM 736 C C . ILE A 1 91 ? -2.505 9.459 15.299 1.00 87.12 91 ILE A C 1
ATOM 738 O O . ILE A 1 91 ? -3.039 8.942 16.278 1.00 87.12 91 ILE A O 1
ATOM 742 N N . GLY A 1 92 ? -1.791 10.585 15.404 1.00 83.38 92 GLY A N 1
ATOM 743 C CA . GLY A 1 92 ? -1.595 11.284 16.671 1.00 83.38 92 GLY A CA 1
ATOM 744 C C . GLY A 1 92 ? -2.894 11.872 17.223 1.00 83.38 92 GLY A C 1
ATOM 745 O O . GLY A 1 92 ? -3.126 11.814 18.430 1.00 83.38 92 GLY A O 1
ATOM 746 N N . ALA A 1 93 ? -3.757 12.408 16.359 1.00 85.19 93 ALA A N 1
ATOM 747 C CA . ALA A 1 93 ? -5.061 12.919 16.769 1.00 85.19 93 ALA A CA 1
ATOM 748 C C . ALA A 1 93 ? -5.999 11.768 17.162 1.00 85.19 93 ALA A C 1
ATOM 750 O O . ALA A 1 93 ? -6.653 11.838 18.204 1.00 85.19 93 ALA A O 1
ATOM 751 N N . ASP A 1 94 ? -5.989 10.683 16.386 1.00 84.12 94 ASP A N 1
ATOM 752 C CA . ASP A 1 94 ? -6.836 9.515 16.631 1.00 84.12 94 ASP A CA 1
ATOM 753 C C . ASP A 1 94 ? -6.493 8.820 17.952 1.00 84.12 94 ASP A C 1
ATOM 755 O O . ASP A 1 94 ? -7.380 8.511 18.747 1.00 84.12 94 ASP A O 1
ATOM 759 N N . LEU A 1 95 ? -5.204 8.615 18.245 1.00 81.69 95 LEU A N 1
ATOM 760 C CA . LEU A 1 95 ? -4.769 7.950 19.478 1.00 81.69 95 LEU A CA 1
ATOM 761 C C . LEU A 1 95 ? -5.099 8.749 20.744 1.00 81.69 95 LEU A C 1
ATOM 763 O O . LEU A 1 95 ? -5.332 8.149 21.795 1.00 81.69 95 LEU A O 1
ATOM 767 N N . ASN A 1 96 ? -5.144 10.078 20.640 1.00 85.19 96 ASN A N 1
ATOM 768 C CA . ASN A 1 96 ? -5.504 10.969 21.740 1.00 85.19 96 ASN A CA 1
ATOM 769 C C . ASN A 1 96 ? -7.021 11.147 21.899 1.00 85.19 96 ASN A C 1
ATOM 771 O O . ASN A 1 96 ? -7.455 11.795 22.851 1.00 85.19 96 ASN A O 1
ATOM 775 N N . ASN A 1 97 ? -7.837 10.582 21.003 1.00 88.50 97 ASN A N 1
ATOM 776 C CA . ASN A 1 97 ? -9.286 10.663 21.091 1.00 88.50 97 ASN A CA 1
ATOM 777 C C . ASN A 1 97 ? -9.825 9.670 22.149 1.00 88.50 97 ASN A C 1
ATOM 779 O O . ASN A 1 97 ? -9.784 8.452 21.934 1.00 88.50 97 ASN A O 1
ATOM 783 N N . PRO A 1 98 ? -10.383 10.148 23.280 1.00 81.56 98 PRO A N 1
ATOM 784 C CA . PRO A 1 98 ? -10.916 9.275 24.327 1.00 81.56 98 PRO A CA 1
ATOM 785 C C . PRO A 1 98 ? -12.193 8.535 23.901 1.00 81.56 98 PRO A C 1
ATOM 787 O O . PRO A 1 98 ? -12.574 7.570 24.554 1.00 81.56 98 PRO A O 1
ATOM 790 N N . GLN A 1 99 ? -12.842 8.963 22.812 1.00 88.31 99 GLN A N 1
ATOM 791 C CA . GLN A 1 99 ? -14.045 8.338 22.251 1.00 88.31 99 GLN A CA 1
ATOM 792 C C . GLN A 1 99 ? -13.731 7.316 21.147 1.00 88.31 99 GLN A C 1
ATOM 794 O O . GLN A 1 99 ? -14.649 6.801 20.512 1.00 88.31 99 GLN A O 1
ATOM 799 N N . LEU A 1 100 ? -12.451 7.028 20.882 1.00 87.69 100 LEU A N 1
ATOM 800 C CA . LEU A 1 100 ? -12.065 6.087 19.833 1.00 87.69 100 LEU A CA 1
ATOM 801 C C . LEU A 1 100 ? -12.485 4.659 20.208 1.00 87.69 100 LEU A C 1
ATOM 803 O O . LEU A 1 100 ? -11.945 4.076 21.157 1.00 87.69 100 LEU A O 1
ATOM 807 N N . SER A 1 101 ? -13.422 4.103 19.438 1.00 89.69 101 SER A N 1
ATOM 808 C CA . SER A 1 101 ? -13.963 2.765 19.669 1.00 89.69 101 SER A CA 1
ATOM 809 C C . SER A 1 101 ? -12.923 1.668 19.411 1.00 89.69 101 SER A C 1
ATOM 811 O O . SER A 1 101 ? -11.962 1.856 18.661 1.00 89.69 101 SER A O 1
ATOM 813 N N . ASP A 1 102 ? -13.135 0.478 19.978 1.00 88.12 102 ASP A N 1
ATOM 814 C CA . ASP A 1 102 ? -12.269 -0.683 19.722 1.00 88.12 102 ASP A CA 1
ATOM 815 C C . ASP A 1 102 ? -12.241 -1.079 18.237 1.00 88.12 102 ASP A C 1
ATOM 817 O O . ASP A 1 102 ? -11.213 -1.524 17.722 1.00 88.12 102 ASP A O 1
ATOM 821 N N . SER A 1 103 ? -13.356 -0.877 17.527 1.00 88.88 103 SER A N 1
ATOM 822 C CA . SER A 1 103 ? -13.444 -1.120 16.085 1.00 88.88 103 SER A CA 1
ATOM 823 C C . SER A 1 103 ? -12.578 -0.137 15.297 1.00 88.88 103 SER A C 1
ATOM 825 O O . SER A 1 103 ? -11.876 -0.538 14.368 1.00 88.88 103 SER A O 1
ATOM 827 N N . ASP A 1 104 ? -12.581 1.140 15.678 1.00 89.25 104 ASP A N 1
ATOM 828 C CA . ASP A 1 104 ? -11.779 2.166 15.006 1.00 89.25 104 ASP A CA 1
ATOM 829 C C . ASP A 1 104 ? -10.289 1.974 15.291 1.00 89.25 104 ASP A C 1
ATOM 831 O O . ASP A 1 104 ? -9.466 2.053 14.379 1.00 89.25 104 ASP A O 1
ATOM 835 N N . ARG A 1 105 ? -9.938 1.592 16.528 1.00 89.88 105 ARG A N 1
ATOM 836 C CA . ARG A 1 105 ? -8.572 1.182 16.897 1.00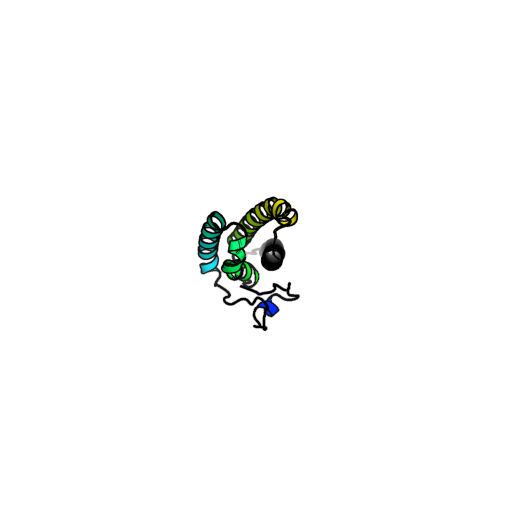 89.88 105 ARG A CA 1
ATOM 837 C C . ARG A 1 105 ? -8.092 0.001 16.058 1.00 89.88 105 ARG A C 1
ATOM 839 O O . ARG A 1 105 ? -6.954 0.006 15.585 1.00 89.88 105 ARG A O 1
ATOM 846 N N . LEU A 1 106 ? -8.944 -1.006 15.859 1.00 91.19 106 LEU A N 1
ATOM 847 C CA . LEU A 1 106 ? -8.622 -2.163 15.026 1.00 91.19 106 LEU A CA 1
ATOM 848 C C . LEU A 1 106 ? -8.415 -1.762 13.559 1.00 91.19 106 LEU A C 1
ATOM 850 O O . LEU A 1 106 ? -7.439 -2.201 12.949 1.00 91.19 106 LEU A O 1
ATOM 854 N N . ASN A 1 107 ? -9.284 -0.912 13.006 1.00 91.56 107 ASN A N 1
ATOM 855 C CA . ASN A 1 107 ? -9.151 -0.411 11.637 1.00 91.56 107 ASN A CA 1
ATOM 856 C C . ASN A 1 107 ? -7.854 0.378 11.447 1.00 91.56 107 ASN A C 1
ATOM 858 O O . ASN A 1 107 ? -7.096 0.089 10.521 1.00 91.56 107 ASN A O 1
ATOM 862 N N . LEU A 1 108 ? -7.548 1.299 12.360 1.00 92.25 108 LEU A N 1
ATOM 863 C CA . LEU A 1 108 ? -6.314 2.082 12.336 1.00 92.25 108 LEU A CA 1
ATOM 864 C C . LEU A 1 108 ? -5.073 1.179 12.397 1.00 92.25 108 LEU A C 1
ATOM 866 O O . LEU A 1 108 ? -4.125 1.347 11.625 1.00 92.25 108 LEU A O 1
ATOM 870 N N . ALA A 1 109 ? -5.100 0.157 13.257 1.00 92.38 109 ALA A N 1
ATOM 871 C CA . ALA A 1 109 ? -4.031 -0.832 13.339 1.00 92.38 109 ALA A CA 1
ATOM 872 C C . ALA A 1 109 ? -3.899 -1.661 12.050 1.00 92.38 109 ALA A C 1
ATOM 874 O O . ALA A 1 109 ? -2.780 -1.968 11.637 1.00 92.38 109 ALA A O 1
ATOM 875 N N . ASN A 1 110 ? -5.010 -2.034 11.410 1.00 94.50 110 ASN A N 1
ATOM 876 C CA . ASN A 1 110 ? -4.996 -2.771 10.147 1.00 94.50 110 ASN A CA 1
ATOM 877 C C . ASN A 1 110 ? -4.404 -1.929 9.014 1.00 94.50 110 ASN A C 1
ATOM 879 O O . ASN A 1 110 ? -3.471 -2.393 8.364 1.00 94.50 110 ASN A O 1
ATOM 883 N N . ILE A 1 111 ? -4.883 -0.694 8.834 1.00 95.00 111 ILE A N 1
ATOM 884 C CA . ILE A 1 111 ? -4.383 0.259 7.831 1.00 95.00 111 ILE A CA 1
ATOM 885 C C . ILE A 1 111 ? -2.877 0.457 8.005 1.00 95.00 111 ILE A C 1
ATOM 887 O O . ILE A 1 111 ? -2.114 0.309 7.054 1.00 95.00 111 ILE A O 1
ATOM 891 N N . THR A 1 112 ? -2.430 0.694 9.240 1.00 95.00 112 THR A N 1
ATOM 892 C CA . THR A 1 112 ? -1.006 0.882 9.543 1.00 95.00 112 THR A CA 1
ATOM 893 C C . THR A 1 112 ? -0.179 -0.339 9.146 1.00 95.00 112 THR A C 1
ATOM 895 O O . THR A 1 112 ? 0.819 -0.213 8.438 1.00 95.00 112 THR A O 1
ATOM 898 N N . LYS A 1 113 ? -0.597 -1.545 9.554 1.00 95.38 113 LYS A N 1
ATOM 899 C CA . LYS A 1 113 ? 0.132 -2.776 9.214 1.00 95.38 113 LYS A CA 1
ATOM 900 C C . LYS A 1 113 ? 0.144 -3.041 7.712 1.00 95.38 113 LYS A C 1
ATOM 902 O O . LYS A 1 113 ? 1.178 -3.449 7.196 1.00 95.38 113 LYS A O 1
ATOM 907 N N . MET A 1 114 ? -0.976 -2.805 7.029 1.00 96.12 114 MET A N 1
ATOM 908 C CA . MET A 1 114 ? -1.097 -2.953 5.581 1.00 96.12 114 MET A CA 1
ATOM 909 C C . MET A 1 114 ? -0.127 -2.021 4.852 1.00 96.12 114 MET A C 1
ATOM 911 O O . MET A 1 114 ? 0.701 -2.500 4.083 1.00 96.12 114 MET A O 1
ATOM 915 N N . CYS A 1 115 ? -0.160 -0.717 5.141 1.00 96.50 115 CYS A N 1
ATOM 916 C CA . CYS A 1 115 ? 0.708 0.267 4.493 1.00 96.50 115 CYS A CA 1
ATOM 917 C C . CYS A 1 115 ? 2.197 -0.043 4.699 1.00 96.50 115 CYS A C 1
ATOM 919 O O . CYS A 1 115 ? 2.963 -0.055 3.736 1.00 96.50 115 CYS A O 1
ATOM 921 N N . ILE A 1 116 ? 2.609 -0.343 5.936 1.00 95.69 116 ILE A N 1
ATOM 922 C CA . ILE A 1 116 ? 4.013 -0.651 6.244 1.00 95.69 116 ILE A CA 1
ATOM 923 C C . ILE A 1 116 ? 4.454 -1.961 5.585 1.00 95.69 116 ILE A C 1
ATOM 925 O O . ILE A 1 116 ? 5.547 -2.026 5.022 1.00 95.69 116 ILE A O 1
ATOM 929 N N . TYR A 1 117 ? 3.607 -2.994 5.607 1.00 96.50 117 TYR A N 1
ATOM 930 C CA . TYR A 1 117 ? 3.901 -4.257 4.937 1.00 96.50 117 TYR A CA 1
ATOM 931 C C . TYR A 1 117 ? 4.108 -4.062 3.430 1.00 96.50 117 TYR A C 1
ATOM 933 O O . TYR A 1 117 ? 5.095 -4.550 2.877 1.00 96.50 117 TYR A O 1
ATOM 941 N N . LEU A 1 118 ? 3.218 -3.320 2.767 1.00 97.06 118 LEU A N 1
ATOM 942 C CA . LEU A 1 118 ? 3.331 -3.033 1.337 1.00 97.06 118 LEU A CA 1
ATOM 943 C C . LEU A 1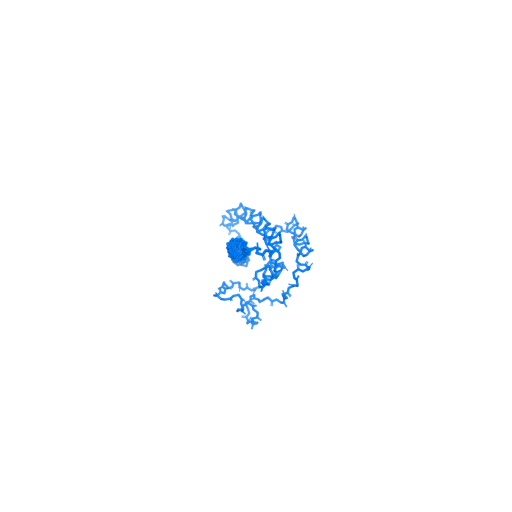 118 ? 4.601 -2.234 1.020 1.00 97.06 118 LEU A C 1
ATOM 945 O O . LEU A 1 118 ? 5.341 -2.610 0.111 1.00 97.06 118 LEU A O 1
ATOM 949 N N . LEU A 1 119 ? 4.891 -1.183 1.799 1.00 96.81 119 LEU A N 1
ATOM 950 C CA . LEU A 1 119 ? 6.070 -0.338 1.600 1.00 96.81 119 LEU A CA 1
ATOM 951 C C . LEU A 1 119 ? 7.360 -1.164 1.647 1.00 96.81 119 LEU A C 1
ATOM 953 O O . LEU A 1 119 ? 8.177 -1.090 0.731 1.00 96.81 119 LEU A O 1
ATOM 957 N N . VAL A 1 120 ? 7.528 -1.983 2.689 1.00 95.69 120 VAL A N 1
ATOM 958 C CA . VAL A 1 120 ? 8.734 -2.805 2.869 1.00 95.69 120 VAL A CA 1
ATOM 959 C C . VAL A 1 120 ? 8.928 -3.778 1.705 1.00 95.69 120 VAL A C 1
ATOM 961 O O . VAL A 1 120 ? 10.052 -3.953 1.238 1.00 95.69 120 VAL A O 1
ATOM 964 N N . ASN A 1 121 ? 7.861 -4.417 1.220 1.00 95.69 121 ASN A N 1
ATOM 965 C CA . ASN A 1 121 ? 7.981 -5.367 0.111 1.00 95.69 121 ASN A CA 1
ATOM 966 C C . ASN A 1 121 ? 8.265 -4.675 -1.227 1.00 95.69 121 ASN A C 1
ATOM 968 O O . ASN A 1 121 ? 9.072 -5.179 -2.005 1.00 95.69 121 ASN A O 1
ATOM 972 N N . ILE A 1 122 ? 7.689 -3.496 -1.472 1.00 95.69 122 ILE A N 1
ATOM 973 C CA . ILE A 1 122 ? 7.991 -2.718 -2.680 1.00 95.69 122 ILE A CA 1
ATOM 974 C C . ILE A 1 122 ? 9.451 -2.253 -2.682 1.00 95.69 122 ILE A C 1
ATOM 976 O O . ILE A 1 122 ? 10.118 -2.389 -3.706 1.00 95.69 122 ILE A O 1
ATOM 980 N N . VAL A 1 123 ? 9.982 -1.788 -1.545 1.00 95.81 123 VAL A N 1
ATOM 981 C CA . VAL A 1 123 ? 11.407 -1.424 -1.423 1.00 95.81 123 VAL A CA 1
ATOM 982 C C . VAL A 1 123 ? 12.309 -2.617 -1.749 1.00 95.81 123 VAL A C 1
ATOM 984 O O . VA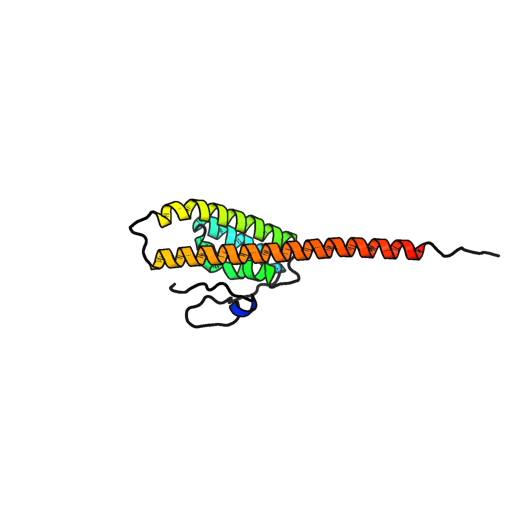L A 1 123 ? 13.214 -2.483 -2.565 1.00 95.81 123 VAL A O 1
ATOM 987 N N . LYS A 1 124 ? 12.015 -3.812 -1.216 1.00 94.19 124 LYS A N 1
ATOM 988 C CA . LYS A 1 124 ? 12.782 -5.033 -1.537 1.00 94.19 124 LYS A CA 1
ATOM 989 C C . LYS A 1 124 ? 12.797 -5.352 -3.035 1.00 94.19 124 LYS A C 1
ATOM 991 O O . LYS A 1 124 ? 13.820 -5.798 -3.557 1.00 94.19 124 LYS A O 1
ATOM 996 N N . VAL A 1 125 ? 11.676 -5.149 -3.727 1.00 93.25 125 VAL A N 1
ATOM 997 C CA . VAL A 1 125 ? 11.591 -5.371 -5.177 1.00 93.25 125 VAL A CA 1
ATOM 998 C C . VAL A 1 125 ? 12.403 -4.335 -5.943 1.00 93.25 125 VAL A C 1
ATOM 1000 O O . VAL A 1 125 ? 13.170 -4.714 -6.823 1.00 93.25 125 VAL A O 1
ATOM 1003 N N . ILE A 1 126 ? 12.305 -3.059 -5.572 1.00 94.38 126 ILE A N 1
ATOM 1004 C CA . ILE A 1 126 ? 13.118 -1.974 -6.143 1.00 94.38 126 ILE A CA 1
ATOM 1005 C C . ILE A 1 126 ? 14.616 -2.276 -5.971 1.00 94.38 126 ILE A C 1
ATOM 1007 O O . ILE A 1 126 ? 15.361 -2.236 -6.951 1.00 94.38 126 ILE A O 1
ATOM 1011 N N . ASP A 1 127 ? 15.047 -2.659 -4.766 1.00 93.75 127 ASP A N 1
ATOM 1012 C CA . ASP A 1 127 ? 16.442 -3.014 -4.471 1.00 93.75 127 ASP A CA 1
ATOM 1013 C C . ASP A 1 127 ? 16.919 -4.208 -5.313 1.00 93.75 127 ASP A C 1
ATOM 1015 O O . ASP A 1 127 ? 18.023 -4.205 -5.864 1.00 93.75 127 ASP A O 1
ATOM 1019 N N . THR A 1 128 ? 16.070 -5.228 -5.463 1.00 92.12 128 THR A N 1
ATOM 1020 C CA . THR A 1 128 ? 16.369 -6.410 -6.285 1.00 92.12 128 THR A CA 1
ATOM 1021 C C . THR A 1 128 ? 16.523 -6.036 -7.762 1.00 92.12 128 THR A C 1
ATOM 1023 O O . THR A 1 128 ? 17.480 -6.459 -8.412 1.00 92.12 128 THR A O 1
ATOM 1026 N N . GLN A 1 129 ? 15.622 -5.207 -8.296 1.00 90.81 129 GLN A N 1
ATOM 1027 C CA . GLN A 1 129 ? 15.677 -4.740 -9.685 1.00 90.81 129 GLN A CA 1
ATOM 1028 C C . GLN A 1 129 ? 16.924 -3.882 -9.953 1.00 90.81 129 GLN A C 1
ATOM 1030 O O . GLN A 1 129 ? 17.565 -4.033 -11.000 1.00 90.81 129 GLN A O 1
ATOM 1035 N N . LEU A 1 130 ? 17.314 -3.032 -8.998 1.00 90.38 130 LEU A N 1
ATOM 1036 C CA . LEU A 1 130 ? 18.524 -2.214 -9.088 1.00 90.38 130 LEU A CA 1
ATOM 1037 C C . LEU A 1 130 ? 19.796 -3.078 -9.104 1.00 90.38 130 LEU A C 1
ATOM 1039 O O . LEU A 1 130 ? 20.657 -2.894 -9.967 1.00 90.38 130 LEU A O 1
ATOM 1043 N N . ASN A 1 131 ? 19.882 -4.065 -8.210 1.00 89.50 131 ASN A N 1
ATOM 1044 C CA . ASN A 1 131 ? 21.016 -4.990 -8.145 1.00 89.50 131 ASN A CA 1
ATOM 1045 C C . ASN A 1 131 ? 21.145 -5.848 -9.412 1.00 89.50 131 ASN A C 1
ATOM 1047 O O . ASN A 1 131 ? 22.252 -6.054 -9.913 1.00 89.50 131 ASN A O 1
ATOM 1051 N N . ASN A 1 132 ? 20.027 -6.317 -9.970 1.00 86.56 132 ASN A N 1
ATOM 1052 C CA . ASN A 1 132 ? 20.031 -7.074 -11.224 1.00 86.56 132 ASN A CA 1
ATOM 1053 C C . ASN A 1 132 ? 20.527 -6.217 -12.397 1.00 86.56 132 ASN A C 1
ATOM 1055 O O . ASN A 1 132 ? 21.389 -6.655 -13.160 1.00 86.56 132 ASN A O 1
ATOM 1059 N N . SER A 1 133 ? 20.068 -4.967 -12.478 1.00 80.75 133 SER A N 1
ATOM 1060 C CA . SER A 1 133 ? 20.485 -4.022 -13.522 1.00 80.75 133 SER A CA 1
ATOM 1061 C C . SER A 1 133 ? 21.987 -3.709 -13.459 1.00 80.75 133 SER A C 1
ATOM 1063 O O . SER A 1 133 ? 22.661 -3.667 -14.488 1.00 80.75 133 SER A O 1
ATOM 1065 N N . ALA A 1 134 ? 22.546 -3.544 -12.255 1.00 76.50 134 ALA A N 1
ATOM 1066 C CA . ALA A 1 134 ? 23.983 -3.329 -12.064 1.00 76.50 134 ALA A CA 1
ATOM 1067 C C . ALA A 1 134 ? 24.824 -4.541 -12.516 1.00 76.50 134 ALA A C 1
ATOM 1069 O O . ALA A 1 134 ? 25.881 -4.384 -13.135 1.00 76.50 134 ALA A O 1
ATOM 1070 N N . ASN A 1 135 ? 24.333 -5.756 -12.262 1.00 72.38 135 ASN A N 1
ATOM 1071 C CA . ASN A 1 135 ? 25.006 -6.995 -12.651 1.00 72.38 135 ASN A CA 1
ATOM 1072 C C . ASN A 1 135 ? 25.006 -7.234 -14.173 1.00 72.38 135 ASN A C 1
ATOM 1074 O O . ASN A 1 135 ? 25.969 -7.797 -14.707 1.00 72.38 135 ASN A O 1
ATOM 1078 N N . ASP A 1 136 ? 23.974 -6.789 -14.890 1.00 65.25 136 ASP A N 1
ATOM 1079 C CA . ASP A 1 136 ? 23.888 -6.939 -16.349 1.00 65.25 136 ASP A CA 1
ATOM 1080 C C . ASP A 1 136 ? 24.847 -6.003 -17.107 1.00 65.25 136 ASP A C 1
ATOM 1082 O O . ASP A 1 136 ? 25.416 -6.385 -18.141 1.00 65.25 136 ASP A O 1
ATOM 1086 N N . ILE A 1 137 ? 25.138 -4.823 -16.550 1.00 60.06 137 ILE A N 1
ATOM 1087 C CA . ILE A 1 137 ? 26.165 -3.906 -17.077 1.00 60.06 137 ILE A CA 1
ATOM 1088 C C . ILE A 1 137 ? 27.560 -4.552 -16.972 1.00 60.06 137 ILE A C 1
ATOM 1090 O O . ILE A 1 137 ? 28.349 -4.507 -17.920 1.00 60.06 137 ILE A O 1
ATOM 1094 N N . GLY A 1 138 ? 27.848 -5.244 -15.863 1.00 55.75 138 GLY A N 1
ATOM 1095 C CA . GLY A 1 138 ? 29.114 -5.960 -15.662 1.00 55.75 138 GLY A CA 1
ATOM 1096 C C . GLY A 1 138 ? 29.337 -7.132 -16.631 1.00 55.75 138 GLY A C 1
ATOM 1097 O O . GLY A 1 138 ? 30.471 -7.397 -17.038 1.00 55.75 138 GLY A O 1
ATOM 1098 N N . LYS A 1 139 ? 28.269 -7.819 -17.057 1.00 51.38 139 LYS A N 1
ATOM 1099 C CA . LYS A 1 139 ? 28.351 -8.921 -18.037 1.00 51.38 139 LYS A CA 1
ATOM 1100 C C . LYS A 1 139 ? 28.543 -8.428 -19.471 1.00 51.38 139 LYS A C 1
ATOM 1102 O O . LYS A 1 139 ? 29.252 -9.076 -20.244 1.00 51.38 139 LYS A O 1
ATOM 1107 N N . SER A 1 140 ? 27.961 -7.282 -19.821 1.00 52.59 140 SER A N 1
ATOM 1108 C CA . SER A 1 140 ? 28.082 -6.694 -21.163 1.00 52.59 140 SER A CA 1
ATOM 1109 C C . SER A 1 140 ? 29.518 -6.249 -21.466 1.00 52.59 140 SER A C 1
ATOM 1111 O O . SER A 1 140 ? 30.035 -6.535 -22.546 1.00 52.59 140 SER A O 1
ATOM 1113 N N . ASN A 1 141 ? 30.229 -5.700 -20.475 1.00 48.66 141 ASN A N 1
ATOM 1114 C CA . ASN A 1 141 ? 31.640 -5.318 -20.622 1.00 48.66 141 ASN A CA 1
ATOM 1115 C C . ASN A 1 141 ? 32.596 -6.514 -20.790 1.00 48.66 141 ASN A C 1
ATOM 1117 O O . ASN A 1 141 ? 33.684 -6.357 -21.338 1.00 48.66 141 ASN A O 1
ATOM 1121 N N . LYS A 1 142 ? 32.199 -7.728 -20.384 1.00 47.09 142 LYS A N 1
ATOM 1122 C CA . LYS A 1 142 ? 33.023 -8.938 -20.553 1.00 47.09 142 LYS A CA 1
ATOM 1123 C C . LYS A 1 142 ? 32.931 -9.539 -21.962 1.00 47.09 142 LYS A C 1
ATOM 1125 O O . LYS A 1 142 ? 33.875 -10.185 -22.403 1.00 47.09 142 LYS A O 1
ATOM 1130 N N . LYS A 1 143 ? 31.827 -9.301 -22.684 1.00 45.41 143 LYS A N 1
ATOM 1131 C CA . LYS A 1 143 ? 31.653 -9.751 -24.080 1.00 45.41 143 LYS A CA 1
ATOM 1132 C C . LYS A 1 143 ? 32.388 -8.871 -25.094 1.00 45.41 143 LYS A C 1
ATOM 1134 O O . LYS A 1 143 ? 32.806 -9.376 -26.127 1.00 45.41 143 LYS A O 1
ATOM 1139 N N . VAL A 1 144 ? 32.577 -7.583 -24.801 1.00 46.09 144 VAL A N 1
ATOM 1140 C CA . VAL A 1 144 ? 33.295 -6.660 -25.702 1.00 46.09 144 VAL A CA 1
ATOM 1141 C C . VAL A 1 144 ? 34.797 -6.970 -25.749 1.00 46.09 144 VAL A C 1
ATOM 1143 O O . VAL A 1 144 ? 35.407 -6.863 -26.806 1.00 46.09 144 VAL A O 1
ATOM 1146 N N . ILE A 1 145 ? 35.384 -7.441 -24.644 1.00 52.78 145 ILE A N 1
ATOM 1147 C CA . ILE A 1 145 ? 36.827 -7.730 -24.565 1.00 52.78 145 ILE A CA 1
ATOM 1148 C C . ILE A 1 145 ? 37.203 -9.032 -25.306 1.00 52.78 145 ILE A C 1
ATOM 1150 O O . ILE A 1 145 ? 38.319 -9.149 -25.792 1.00 52.78 145 ILE A O 1
ATOM 1154 N N . GLN A 1 146 ? 36.283 -9.992 -25.471 1.00 49.00 146 GLN A N 1
ATOM 1155 C CA . GLN A 1 146 ? 36.575 -11.257 -26.173 1.00 49.00 146 GLN A CA 1
ATOM 1156 C C . GLN A 1 146 ? 36.541 -11.171 -27.710 1.00 49.00 146 GLN A C 1
ATOM 1158 O O . GLN A 1 146 ? 36.995 -12.103 -28.364 1.00 49.00 146 GLN A O 1
ATOM 1163 N N . ASN A 1 147 ? 36.041 -10.079 -28.296 1.00 49.00 147 ASN A N 1
ATOM 1164 C CA . ASN A 1 147 ? 35.900 -9.950 -29.754 1.00 49.00 147 ASN A CA 1
ATOM 1165 C C . ASN A 1 147 ? 37.038 -9.164 -30.437 1.00 49.00 147 ASN A C 1
ATOM 1167 O O . ASN A 1 147 ? 36.944 -8.915 -31.635 1.00 49.00 147 ASN A O 1
ATOM 1171 N N . HIS A 1 148 ? 38.094 -8.761 -29.715 1.00 49.09 148 HIS A N 1
ATOM 1172 C CA . HIS A 1 148 ? 39.171 -7.925 -30.275 1.00 49.09 148 HIS A CA 1
ATOM 1173 C C . HIS A 1 148 ? 40.482 -8.682 -30.605 1.00 49.09 148 HIS A C 1
ATOM 1175 O O . HIS A 1 148 ? 41.419 -8.067 -31.108 1.00 49.09 148 HIS A O 1
ATOM 1181 N N . ASP A 1 149 ? 40.551 -10.005 -30.412 1.00 50.03 149 ASP A N 1
ATOM 1182 C CA . ASP A 1 149 ? 41.760 -10.809 -30.685 1.00 50.03 149 ASP A CA 1
ATOM 1183 C C . ASP A 1 149 ? 41.573 -11.804 -31.848 1.00 50.03 149 ASP A C 1
ATOM 1185 O O . ASP A 1 149 ? 41.587 -13.022 -31.671 1.00 50.03 149 ASP A O 1
ATOM 1189 N N . GLN A 1 150 ? 41.441 -11.295 -33.076 1.00 42.53 150 GLN A N 1
ATOM 1190 C CA . GLN A 1 150 ? 41.805 -12.059 -34.277 1.00 42.53 150 GLN A CA 1
ATOM 1191 C C . GLN A 1 150 ? 42.665 -11.189 -35.207 1.00 42.53 150 GLN A C 1
ATOM 1193 O O . GLN A 1 150 ? 42.145 -10.242 -35.798 1.00 42.53 150 GLN A O 1
ATOM 1198 N N . PRO A 1 151 ? 43.974 -11.474 -35.365 1.00 46.47 151 PRO A N 1
ATOM 1199 C CA . PRO A 1 151 ? 44.789 -10.806 -36.367 1.00 46.47 151 PRO A CA 1
ATOM 1200 C C . PRO A 1 151 ? 44.480 -11.385 -37.754 1.00 46.47 151 PRO A C 1
ATOM 1202 O O . PRO A 1 151 ? 44.708 -12.564 -38.025 1.00 46.47 151 PRO A O 1
ATOM 1205 N N . THR A 1 152 ? 43.970 -10.532 -38.640 1.00 45.00 152 THR A N 1
ATOM 1206 C CA . THR A 1 152 ? 43.850 -10.793 -40.076 1.00 45.00 152 THR A CA 1
ATOM 1207 C C . THR A 1 152 ? 45.247 -10.952 -40.676 1.00 45.00 152 THR A C 1
ATOM 1209 O O . THR A 1 152 ? 45.978 -9.973 -40.820 1.00 45.00 152 THR A O 1
ATOM 1212 N N . ILE A 1 153 ? 45.619 -12.180 -41.035 1.00 46.50 153 ILE A N 1
ATOM 1213 C CA . ILE A 1 153 ? 46.745 -12.452 -41.933 1.00 46.50 153 ILE A CA 1
ATOM 1214 C C . ILE A 1 153 ? 46.148 -12.630 -43.329 1.00 46.50 153 ILE A C 1
ATOM 1216 O O . ILE A 1 153 ? 45.469 -13.624 -43.584 1.00 46.50 153 ILE A O 1
ATOM 1220 N N . THR A 1 154 ? 46.396 -11.672 -44.221 1.00 49.16 154 THR A N 1
ATOM 1221 C CA . THR A 1 154 ? 46.170 -11.847 -45.661 1.00 49.16 154 THR A CA 1
ATOM 1222 C C . THR A 1 154 ? 47.530 -11.995 -46.331 1.00 49.16 154 THR A C 1
ATOM 1224 O O . THR A 1 154 ? 48.420 -11.176 -46.105 1.00 49.16 154 THR A O 1
ATOM 1227 N N . VAL A 1 155 ? 47.657 -13.094 -47.076 1.00 54.47 155 VAL A N 1
ATOM 1228 C CA . VAL A 1 155 ? 48.813 -13.545 -47.868 1.00 54.47 155 VAL A CA 1
ATOM 1229 C C . VAL A 1 155 ? 49.158 -12.557 -48.976 1.00 54.47 155 VAL A C 1
ATOM 1231 O O . VAL A 1 155 ? 48.205 -12.017 -49.581 1.00 54.47 155 VAL A O 1
#

Radius of gyration: 21.91 Å; chains: 1; bounding box: 64×32×72 Å